Protein AF-A0A959GY54-F1 (afdb_monomer)

Solvent-accessible surface area (backbone atoms only — not comparable to full-atom values): 10873 Å² total; per-residue (Å²): 136,83,90,82,88,88,85,81,88,70,84,78,73,74,80,77,78,78,78,79,79,77,75,79,74,93,67,87,84,85,86,78,85,57,91,86,48,88,66,93,74,82,90,73,89,72,92,85,52,94,91,61,86,82,95,78,87,81,89,84,84,84,86,82,38,48,94,78,35,78,38,67,78,92,35,37,50,29,77,66,88,76,91,83,85,86,86,86,83,67,86,84,61,73,80,70,80,82,80,83,74,75,97,71,87,59,88,98,60,91,75,95,78,82,93,83,74,93,68,91,82,86,84,87,81,88,75,90,82,83,88,84,84,85,80,91,127

Mean predicted aligned error: 18.04 Å

Structure (mmCIF, N/CA/C/O backbone):
data_AF-A0A959GY54-F1
#
_entry.id   AF-A0A959GY54-F1
#
loop_
_atom_site.group_PDB
_atom_site.id
_atom_site.type_symbol
_atom_site.label_atom_id
_atom_site.label_alt_id
_atom_site.label_comp_id
_atom_site.label_asym_id
_atom_site.label_entity_id
_atom_site.label_seq_id
_atom_site.pdbx_PDB_ins_code
_atom_site.Cartn_x
_atom_site.Cartn_y
_atom_site.Cartn_z
_atom_site.occupancy
_atom_site.B_iso_or_equiv
_atom_site.auth_seq_id
_atom_site.auth_comp_id
_atom_site.auth_asym_id
_atom_site.auth_atom_id
_atom_site.pdbx_PDB_model_num
ATOM 1 N N . MET A 1 1 ? 48.846 -75.335 -4.522 1.00 39.34 1 MET A N 1
ATOM 2 C CA . MET A 1 1 ? 49.646 -74.122 -4.237 1.00 39.34 1 MET A CA 1
ATOM 3 C C . MET A 1 1 ? 48.667 -72.998 -3.906 1.00 39.34 1 MET A C 1
ATOM 5 O O . MET A 1 1 ? 47.901 -72.629 -4.778 1.00 39.34 1 MET A O 1
ATOM 9 N N . ILE A 1 2 ? 48.360 -72.815 -2.614 1.00 43.91 2 ILE A N 1
ATOM 10 C CA . ILE A 1 2 ? 48.862 -71.733 -1.723 1.00 43.91 2 ILE A CA 1
ATOM 11 C C . ILE A 1 2 ? 48.124 -70.413 -2.044 1.00 43.91 2 ILE A C 1
ATOM 13 O O . ILE A 1 2 ? 48.388 -69.809 -3.070 1.00 43.91 2 ILE A O 1
ATOM 17 N N . HIS A 1 3 ? 47.005 -70.085 -1.383 1.00 45.19 3 HIS A N 1
ATOM 18 C CA . HIS A 1 3 ? 46.887 -69.347 -0.103 1.00 45.19 3 HIS A CA 1
ATOM 19 C C . HIS A 1 3 ? 47.773 -68.092 0.026 1.00 45.19 3 HIS A C 1
ATOM 21 O O . HIS A 1 3 ? 48.958 -68.223 0.289 1.00 45.19 3 HIS A O 1
ATOM 27 N N . SER A 1 4 ? 47.161 -66.900 -0.018 1.00 47.72 4 SER A N 1
ATOM 28 C CA . SER A 1 4 ? 47.556 -65.691 0.743 1.00 47.72 4 SER A CA 1
ATOM 29 C C . SER A 1 4 ? 46.458 -64.631 0.526 1.00 47.72 4 SER A C 1
ATOM 31 O O . SER A 1 4 ? 46.258 -64.212 -0.606 1.00 47.72 4 SER A O 1
ATOM 33 N N . ARG A 1 5 ? 45.488 -64.351 1.408 1.00 61.88 5 ARG A N 1
ATOM 34 C CA . ARG A 1 5 ? 45.484 -63.778 2.772 1.00 61.88 5 ARG A CA 1
ATOM 35 C C . ARG A 1 5 ? 46.195 -62.420 2.916 1.00 61.88 5 ARG A C 1
ATOM 37 O O . ARG A 1 5 ? 47.382 -62.309 2.670 1.00 61.88 5 ARG A O 1
ATOM 44 N N . PHE A 1 6 ? 45.414 -61.471 3.452 1.00 54.41 6 PHE A N 1
ATOM 45 C CA . PHE A 1 6 ? 45.739 -60.144 4.005 1.00 54.41 6 PHE A CA 1
ATOM 46 C C . PHE A 1 6 ? 45.771 -58.937 3.058 1.00 54.41 6 PHE A C 1
ATOM 48 O O . PHE A 1 6 ? 46.819 -58.585 2.538 1.00 54.41 6 PHE A O 1
ATOM 55 N N . LEU A 1 7 ? 44.628 -58.232 2.964 1.00 50.12 7 LEU A N 1
ATOM 56 C CA . LEU A 1 7 ? 44.567 -56.755 2.982 1.00 50.12 7 LEU A CA 1
ATOM 57 C C . LEU A 1 7 ? 43.126 -56.221 3.195 1.00 50.12 7 LEU A C 1
ATOM 59 O O . LEU A 1 7 ? 42.581 -55.450 2.419 1.00 50.12 7 LEU A O 1
ATOM 63 N N . PHE A 1 8 ? 42.493 -56.644 4.290 1.00 52.44 8 PHE A N 1
ATOM 64 C CA . PHE A 1 8 ? 41.554 -55.810 5.064 1.00 52.44 8 PHE A CA 1
ATOM 65 C C . PHE A 1 8 ? 42.410 -55.274 6.230 1.00 52.44 8 PHE A C 1
ATOM 67 O O . PHE A 1 8 ? 43.115 -56.122 6.783 1.00 52.44 8 PHE A O 1
ATOM 74 N N . PRO A 1 9 ? 42.421 -53.987 6.656 1.00 49.47 9 PRO A N 1
ATOM 75 C CA . PRO A 1 9 ? 41.420 -52.929 6.464 1.00 49.47 9 PRO A CA 1
ATOM 76 C C . PRO A 1 9 ? 42.038 -51.513 6.269 1.00 49.47 9 PRO A C 1
ATOM 78 O O . PRO A 1 9 ? 42.644 -50.961 7.179 1.00 49.47 9 PRO A O 1
ATOM 81 N N . CYS A 1 10 ? 41.863 -50.857 5.123 1.00 48.75 10 CYS A N 1
ATOM 82 C CA . CYS A 1 10 ? 42.187 -49.414 5.036 1.00 48.75 10 CYS A CA 1
ATOM 83 C C . CYS A 1 10 ? 41.152 -48.608 4.243 1.00 48.75 10 CYS A C 1
ATOM 85 O O . CYS A 1 10 ? 40.965 -47.419 4.477 1.00 48.75 10 CYS A O 1
ATOM 87 N N . LEU A 1 11 ? 40.374 -49.262 3.378 1.00 47.53 11 LEU A N 1
ATOM 88 C CA . LEU A 1 11 ? 39.389 -48.565 2.554 1.00 47.53 11 LEU A CA 1
ATOM 89 C C . LEU A 1 11 ? 38.057 -48.252 3.264 1.00 47.53 11 LEU A C 1
ATOM 91 O O . LEU A 1 11 ? 37.185 -47.646 2.655 1.00 47.53 11 LEU A O 1
ATOM 95 N N . LEU A 1 12 ? 37.885 -48.646 4.533 1.00 49.69 12 LEU A N 1
ATOM 96 C CA . LEU A 1 12 ? 36.693 -48.301 5.324 1.00 49.69 12 LEU A CA 1
ATOM 97 C C . LEU A 1 12 ? 36.833 -46.957 6.067 1.00 49.69 12 LEU A C 1
ATOM 99 O O . LEU A 1 12 ? 35.852 -46.462 6.608 1.00 49.69 12 LEU A O 1
ATOM 103 N N . LEU A 1 13 ? 38.031 -46.353 6.087 1.00 48.50 13 LEU A N 1
ATOM 104 C CA . LEU A 1 13 ? 38.285 -45.080 6.778 1.00 48.50 13 LEU A CA 1
ATOM 105 C C . LEU A 1 13 ? 38.082 -43.840 5.891 1.00 48.50 13 LEU A C 1
ATOM 107 O O . LEU A 1 13 ? 38.168 -42.718 6.379 1.00 48.50 13 LEU A O 1
ATOM 111 N N . CYS A 1 14 ? 37.798 -44.019 4.598 1.00 48.25 14 CYS A N 1
ATOM 112 C CA . CYS A 1 14 ? 37.549 -42.906 3.672 1.00 48.25 14 CYS A CA 1
ATOM 113 C C . CYS A 1 14 ? 36.062 -42.498 3.607 1.00 48.25 14 CYS A C 1
ATOM 115 O O . CYS A 1 14 ? 35.701 -41.555 2.911 1.00 48.25 14 CYS A O 1
ATOM 117 N N . TRP A 1 15 ? 35.190 -43.180 4.358 1.00 49.88 15 TRP A N 1
ATOM 118 C CA . TRP A 1 15 ? 33.744 -42.936 4.391 1.00 49.88 15 TRP A CA 1
ATOM 119 C C . TRP A 1 15 ? 33.302 -42.203 5.668 1.00 49.88 15 TRP A C 1
ATOM 121 O O . TRP A 1 15 ? 32.294 -42.541 6.273 1.00 49.88 15 TRP A O 1
ATOM 131 N N . LEU A 1 16 ? 34.093 -41.227 6.125 1.00 56.22 16 LEU A N 1
ATOM 132 C CA . LEU A 1 16 ? 33.813 -40.460 7.351 1.00 56.22 16 LEU A CA 1
ATOM 133 C C . LEU A 1 16 ? 34.139 -38.961 7.242 1.00 56.22 16 LEU A C 1
ATOM 135 O O . LEU A 1 16 ? 34.274 -38.287 8.257 1.00 56.22 16 LEU A O 1
ATOM 139 N N . GLY A 1 17 ? 34.266 -38.409 6.033 1.00 59.69 17 GLY A N 1
ATOM 140 C CA . GLY A 1 17 ? 34.863 -37.080 5.891 1.00 59.69 17 GLY A CA 1
ATOM 141 C C . GLY A 1 17 ? 34.359 -36.221 4.748 1.00 59.69 17 GLY A C 1
ATOM 142 O O . GLY A 1 17 ? 35.182 -35.583 4.114 1.00 59.69 17 GLY A O 1
ATOM 143 N N . VAL A 1 18 ? 33.050 -36.160 4.498 1.00 62.41 18 VAL A N 1
ATOM 144 C CA . VAL A 1 18 ? 32.447 -34.951 3.909 1.00 62.41 18 VAL A CA 1
ATOM 145 C C . VAL A 1 18 ? 31.055 -34.778 4.516 1.00 62.41 18 VAL A C 1
ATOM 147 O O . VAL A 1 18 ? 30.049 -35.148 3.918 1.00 62.41 18 VAL A O 1
ATOM 150 N N . MET A 1 19 ? 30.983 -34.247 5.740 1.00 65.56 19 MET A N 1
ATOM 151 C CA . MET A 1 19 ? 29.745 -33.574 6.134 1.00 65.56 19 MET A CA 1
ATOM 152 C C . MET A 1 19 ? 29.628 -32.333 5.244 1.00 65.56 19 MET A C 1
ATOM 154 O O . MET A 1 19 ? 30.580 -31.547 5.206 1.00 65.56 19 MET A O 1
ATOM 158 N N . PRO A 1 20 ? 28.517 -32.129 4.516 1.00 60.06 20 PRO A N 1
ATOM 159 C CA . PRO A 1 20 ? 28.256 -30.818 3.960 1.00 60.06 20 PRO A CA 1
ATOM 160 C C . PRO A 1 20 ? 28.153 -29.864 5.150 1.00 60.06 20 PRO A C 1
ATOM 162 O O . PRO A 1 20 ? 27.283 -30.021 6.006 1.00 60.06 20 PRO A O 1
ATOM 165 N N . PHE A 1 21 ? 29.074 -28.906 5.242 1.00 57.91 21 PHE A N 1
ATOM 166 C CA . PHE A 1 21 ? 28.869 -27.741 6.089 1.00 57.91 21 PHE A CA 1
ATOM 167 C C . PHE A 1 21 ? 27.570 -27.092 5.609 1.00 57.91 21 PHE A C 1
ATOM 169 O O . PHE A 1 21 ? 27.535 -26.482 4.541 1.00 57.91 21 PHE A O 1
ATOM 176 N N . ALA A 1 22 ? 26.487 -27.273 6.363 1.00 61.41 22 ALA A N 1
ATOM 177 C CA . ALA A 1 22 ? 25.291 -26.477 6.185 1.00 61.41 22 ALA A CA 1
ATOM 178 C C . ALA A 1 22 ? 25.683 -25.052 6.581 1.00 61.41 22 ALA A C 1
ATOM 180 O O . ALA A 1 22 ? 25.808 -24.738 7.763 1.00 61.41 22 ALA A O 1
ATOM 181 N N . ALA A 1 23 ? 25.978 -24.212 5.590 1.00 59.53 23 ALA A N 1
ATOM 182 C CA . ALA A 1 23 ? 26.099 -22.787 5.819 1.00 59.53 23 ALA A CA 1
ATOM 183 C C . ALA A 1 23 ? 24.725 -22.318 6.301 1.00 59.53 23 ALA A C 1
ATOM 185 O O . ALA A 1 23 ? 23.776 -22.281 5.519 1.00 59.53 23 ALA A O 1
ATOM 186 N N . ALA A 1 24 ? 24.603 -22.036 7.597 1.00 59.12 24 ALA A N 1
ATOM 187 C CA . ALA A 1 24 ? 23.422 -21.388 8.133 1.00 59.12 24 ALA A CA 1
ATOM 188 C C . ALA A 1 24 ? 23.274 -20.052 7.394 1.00 59.12 24 ALA A C 1
ATOM 190 O O . ALA A 1 24 ? 24.108 -19.157 7.530 1.00 59.12 24 ALA A O 1
ATOM 191 N N . GLN A 1 25 ? 22.269 -19.956 6.524 1.00 64.31 25 GLN A N 1
ATOM 192 C CA . GLN A 1 25 ? 21.925 -18.699 5.882 1.00 64.31 25 GLN A CA 1
ATOM 193 C C . GLN A 1 25 ? 21.245 -17.823 6.928 1.00 64.31 25 GLN A C 1
ATOM 195 O O . GLN A 1 25 ? 20.076 -18.003 7.241 1.00 64.31 25 GLN A O 1
ATOM 200 N N . ASP A 1 26 ? 21.997 -16.856 7.442 1.00 78.00 26 ASP A N 1
ATOM 201 C CA . ASP A 1 26 ? 21.548 -15.863 8.426 1.00 78.00 26 ASP A CA 1
ATOM 202 C C . ASP A 1 26 ? 20.596 -14.806 7.820 1.00 78.00 26 ASP A C 1
ATOM 204 O O . ASP A 1 26 ? 20.231 -13.809 8.432 1.00 78.00 26 ASP A O 1
ATOM 208 N N . THR A 1 27 ? 20.208 -14.957 6.551 1.00 87.00 27 THR A N 1
ATOM 209 C CA . THR A 1 27 ? 19.298 -14.027 5.880 1.00 87.00 27 THR A CA 1
ATOM 210 C C . THR A 1 27 ? 18.327 -14.782 4.996 1.00 87.00 27 THR A C 1
ATOM 212 O O . THR A 1 27 ? 18.720 -15.447 4.037 1.00 87.00 27 THR A O 1
ATOM 215 N N . LEU A 1 28 ? 17.045 -14.609 5.294 1.00 89.38 28 LEU A N 1
ATOM 216 C CA . LEU A 1 28 ? 15.945 -15.087 4.477 1.00 89.38 28 LEU A CA 1
ATOM 217 C C . LEU A 1 28 ? 15.501 -13.980 3.514 1.00 89.38 28 LEU A C 1
ATOM 219 O O . LEU A 1 28 ? 15.333 -12.828 3.914 1.00 89.38 28 LEU A O 1
ATOM 223 N N . VAL A 1 29 ? 15.300 -14.323 2.239 1.00 91.81 29 VAL A N 1
ATOM 224 C CA . VAL A 1 29 ? 14.840 -13.380 1.209 1.00 91.81 29 VAL A CA 1
ATOM 225 C C . VAL A 1 29 ? 13.455 -13.790 0.723 1.00 91.81 29 VAL A C 1
ATOM 227 O O . VAL A 1 29 ? 13.294 -14.862 0.147 1.00 91.81 29 VAL A O 1
ATOM 230 N N . VAL A 1 30 ? 12.473 -12.906 0.911 1.00 92.56 30 VAL A N 1
ATOM 231 C CA . VAL A 1 30 ? 11.123 -13.045 0.348 1.00 92.56 30 VAL A CA 1
ATOM 232 C C . VAL A 1 30 ? 11.009 -12.133 -0.870 1.00 92.56 30 VAL A C 1
ATOM 234 O O . VAL A 1 30 ? 11.096 -10.910 -0.752 1.00 92.56 30 VAL A O 1
ATOM 237 N N . GLN A 1 31 ? 10.827 -12.721 -2.051 1.00 94.06 31 GLN A N 1
ATOM 238 C CA . GLN A 1 31 ? 10.579 -11.973 -3.281 1.00 94.06 31 GLN A CA 1
ATOM 239 C C . GLN A 1 31 ? 9.075 -11.722 -3.432 1.00 94.06 31 GLN A C 1
ATOM 241 O O . GLN A 1 31 ? 8.301 -12.667 -3.537 1.00 94.06 31 GLN A O 1
ATOM 246 N N . THR A 1 32 ? 8.671 -10.450 -3.468 1.00 93.94 32 THR A N 1
ATOM 247 C CA . THR A 1 32 ? 7.267 -10.043 -3.624 1.00 93.94 32 THR A CA 1
ATOM 248 C C . THR A 1 32 ? 6.981 -9.603 -5.065 1.00 93.94 32 THR A C 1
ATOM 250 O O . THR A 1 32 ? 6.790 -10.440 -5.943 1.00 93.94 32 THR A O 1
ATOM 253 N N . LEU A 1 33 ? 7.018 -8.300 -5.351 1.00 93.38 33 LEU A N 1
ATOM 254 C CA . LEU A 1 33 ? 6.823 -7.737 -6.688 1.00 93.38 33 LEU A CA 1
ATOM 255 C C . LEU A 1 33 ? 8.132 -7.737 -7.486 1.00 93.38 33 LEU A C 1
ATOM 257 O O . LEU A 1 33 ? 9.191 -7.341 -6.992 1.00 93.38 33 LEU A O 1
ATOM 261 N N . THR A 1 34 ? 8.052 -8.149 -8.747 1.00 92.88 34 THR A N 1
ATOM 262 C CA . THR A 1 34 ? 9.139 -8.038 -9.729 1.00 92.88 34 THR A CA 1
ATOM 263 C C . THR A 1 34 ? 8.912 -6.831 -10.636 1.00 92.88 34 THR A C 1
ATOM 265 O O . THR A 1 34 ? 7.842 -6.225 -10.638 1.00 92.88 34 THR A O 1
ATOM 268 N N . LEU A 1 35 ? 9.914 -6.473 -11.448 1.00 89.50 35 LEU A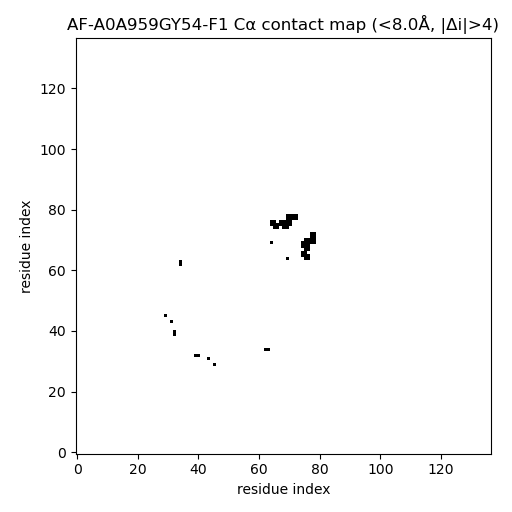 N 1
ATOM 269 C CA . LEU A 1 35 ? 9.709 -5.420 -12.445 1.00 89.50 35 LEU A CA 1
ATOM 270 C C . LEU A 1 35 ? 8.655 -5.816 -13.476 1.00 89.50 35 LEU A C 1
ATOM 272 O O . LEU A 1 35 ? 7.949 -4.938 -13.942 1.00 89.50 35 LEU A O 1
ATOM 276 N N . ASP A 1 36 ? 8.499 -7.102 -13.775 1.00 89.62 36 ASP A N 1
ATOM 277 C CA . ASP A 1 36 ? 7.530 -7.599 -14.757 1.00 89.62 36 ASP A CA 1
ATOM 278 C C . ASP A 1 36 ? 6.120 -7.768 -14.177 1.00 89.62 36 ASP A C 1
ATOM 280 O O . ASP A 1 36 ? 5.207 -8.183 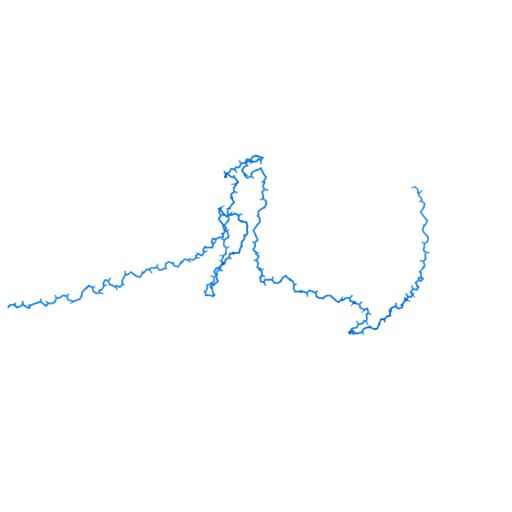-14.879 1.00 89.62 36 ASP A O 1
ATOM 284 N N . SER A 1 37 ? 5.918 -7.435 -12.898 1.00 90.94 37 SER A N 1
ATOM 285 C CA . SER A 1 37 ? 4.597 -7.494 -12.275 1.00 90.94 37 SER A CA 1
ATOM 286 C C . SER A 1 37 ? 3.658 -6.438 -12.869 1.00 90.94 37 SER A C 1
ATOM 288 O O . SER A 1 37 ? 3.965 -5.238 -12.893 1.00 90.94 37 SER A O 1
ATOM 290 N N . ASP A 1 38 ? 2.476 -6.873 -13.303 1.00 89.44 38 ASP A N 1
ATOM 291 C CA . ASP A 1 38 ? 1.414 -5.979 -13.779 1.00 89.44 38 ASP A CA 1
ATOM 292 C C . ASP A 1 38 ? 0.681 -5.293 -12.618 1.00 89.44 38 ASP A C 1
ATOM 294 O O . ASP A 1 38 ? 0.334 -4.114 -12.700 1.00 89.44 38 ASP A O 1
ATOM 298 N N . ALA A 1 39 ? 0.521 -5.999 -11.496 1.00 91.75 39 ALA A N 1
ATOM 299 C CA . ALA A 1 39 ? -0.076 -5.466 -10.277 1.00 91.75 39 ALA A CA 1
ATOM 300 C C . ALA A 1 39 ? 0.895 -4.567 -9.484 1.00 91.75 39 ALA A C 1
ATOM 302 O O . ALA A 1 39 ? 2.117 -4.594 -9.667 1.00 91.75 39 ALA A O 1
ATOM 303 N N . ARG A 1 40 ? 0.336 -3.741 -8.592 1.00 89.56 40 ARG A N 1
ATOM 304 C CA . ARG A 1 40 ? 1.079 -2.857 -7.666 1.00 89.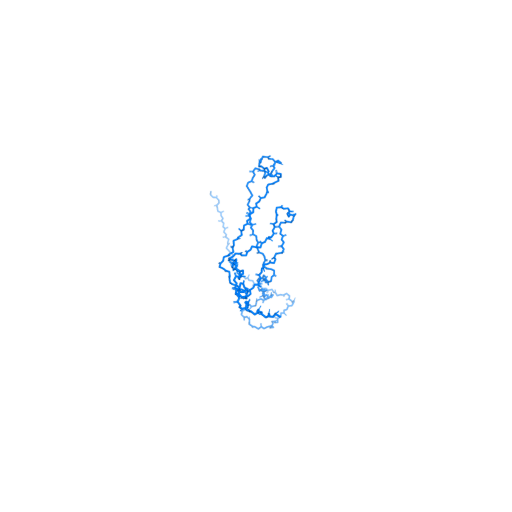56 40 ARG A CA 1
ATOM 305 C C . ARG A 1 40 ? 0.848 -3.199 -6.191 1.00 89.56 40 ARG A C 1
ATOM 307 O O . ARG A 1 40 ? 1.409 -2.550 -5.318 1.00 89.56 40 ARG A O 1
ATOM 314 N N . SER A 1 41 ? 0.041 -4.219 -5.925 1.00 92.88 41 SER A N 1
ATOM 315 C CA . SER A 1 41 ? -0.249 -4.766 -4.605 1.00 92.88 41 SER A CA 1
ATOM 316 C C . SER A 1 41 ? -0.531 -6.262 -4.731 1.00 92.88 41 SER A C 1
ATOM 318 O O . SER A 1 41 ? -0.838 -6.760 -5.816 1.00 92.88 41 SER A O 1
ATOM 320 N N . GLY A 1 42 ? -0.399 -6.982 -3.624 1.00 92.75 42 GLY A N 1
ATOM 321 C CA . GLY A 1 42 ? -0.638 -8.416 -3.560 1.00 92.75 42 GLY A CA 1
ATOM 322 C C . GLY A 1 42 ? -0.535 -8.920 -2.128 1.00 92.75 42 GLY A C 1
ATOM 323 O O . GLY A 1 42 ? -0.052 -8.206 -1.248 1.00 92.75 42 GLY A O 1
ATOM 324 N N . VAL A 1 43 ? -1.000 -10.147 -1.910 1.00 92.94 43 VAL A N 1
ATOM 325 C CA . VAL A 1 43 ? -0.802 -10.873 -0.654 1.00 92.94 43 VAL A CA 1
ATOM 326 C C . VAL A 1 43 ? 0.444 -11.731 -0.821 1.00 92.94 43 VAL A C 1
ATOM 328 O O . VAL A 1 43 ? 0.526 -12.521 -1.760 1.00 92.94 43 VAL A O 1
ATOM 331 N N . PHE A 1 44 ? 1.415 -11.549 0.069 1.00 92.06 44 PHE A N 1
ATOM 332 C CA . PHE A 1 44 ? 2.675 -12.282 0.052 1.00 92.06 44 PHE A CA 1
ATOM 333 C C . PHE A 1 44 ? 2.848 -12.994 1.382 1.00 92.06 44 PHE A C 1
ATOM 335 O O . PHE A 1 44 ? 2.712 -12.379 2.438 1.00 92.06 44 PHE A O 1
ATOM 342 N N . GLU A 1 45 ? 3.144 -14.285 1.317 1.00 89.88 45 GLU A N 1
ATOM 343 C CA . GLU A 1 45 ? 3.362 -15.098 2.502 1.00 89.88 45 GLU A CA 1
ATOM 344 C C . GLU A 1 45 ? 4.806 -14.932 2.973 1.00 89.88 45 GLU A C 1
ATOM 346 O O . GLU A 1 45 ? 5.762 -15.195 2.238 1.00 89.88 45 GLU A O 1
ATOM 351 N N . PHE A 1 46 ? 4.955 -14.442 4.199 1.00 88.88 46 PHE A N 1
ATOM 352 C CA . PHE A 1 46 ? 6.236 -14.411 4.885 1.00 88.88 46 PHE A CA 1
ATOM 353 C C . PHE A 1 46 ? 6.362 -15.707 5.689 1.00 88.88 46 PHE A C 1
ATOM 355 O O . PHE A 1 46 ? 5.380 -16.121 6.305 1.00 88.88 46 PHE A O 1
ATOM 362 N N . PRO A 1 47 ? 7.534 -16.359 5.694 1.00 87.88 47 PRO A N 1
ATOM 363 C CA . PRO A 1 47 ? 7.709 -17.597 6.435 1.00 87.88 47 PRO A CA 1
ATOM 364 C C . PRO A 1 47 ? 7.473 -17.370 7.928 1.00 87.88 47 PRO A C 1
ATOM 366 O O . PRO A 1 47 ? 8.092 -16.503 8.543 1.00 87.88 47 PRO A O 1
ATOM 369 N N . SER A 1 48 ? 6.572 -18.170 8.489 1.00 82.81 48 SER A N 1
ATOM 370 C CA . SER A 1 48 ? 6.304 -18.249 9.919 1.00 82.81 48 SER A CA 1
ATOM 371 C C . SER A 1 48 ? 6.975 -19.506 10.467 1.00 82.81 48 SER A C 1
ATOM 373 O O . SER A 1 48 ? 6.449 -20.609 10.315 1.00 82.81 48 SER A O 1
ATOM 375 N N . ASP A 1 49 ? 8.154 -19.347 11.058 1.00 83.00 49 ASP A N 1
ATOM 376 C CA . ASP A 1 49 ? 8.812 -20.408 11.817 1.00 83.00 49 ASP A CA 1
ATOM 377 C C . ASP A 1 49 ? 8.918 -19.968 13.277 1.00 83.00 49 ASP A C 1
ATOM 379 O O . ASP A 1 49 ? 9.697 -19.076 13.608 1.00 83.00 49 ASP A O 1
ATOM 383 N N . ASP A 1 50 ? 8.125 -20.596 14.147 1.00 78.62 50 ASP A N 1
ATOM 384 C CA . ASP A 1 50 ? 8.097 -20.295 15.581 1.00 78.62 50 ASP A CA 1
ATOM 385 C C . ASP A 1 50 ? 9.439 -20.604 16.271 1.00 78.62 50 ASP A C 1
ATOM 387 O O . ASP A 1 50 ? 9.728 -20.066 17.345 1.00 78.62 50 ASP A O 1
ATOM 391 N N . ALA A 1 51 ? 10.284 -21.449 15.667 1.00 83.69 51 ALA A N 1
ATOM 392 C CA . ALA A 1 51 ? 11.627 -21.733 16.165 1.00 83.69 51 ALA A CA 1
ATOM 393 C C . ALA A 1 51 ? 12.649 -20.650 15.775 1.00 83.69 51 ALA A C 1
ATOM 395 O O . ALA A 1 51 ? 13.737 -20.601 16.356 1.00 83.69 51 ALA A O 1
ATOM 396 N N . GLN A 1 52 ? 12.312 -19.771 14.826 1.00 82.25 52 GLN A N 1
ATOM 397 C CA . GLN A 1 52 ? 13.204 -18.743 14.307 1.00 82.25 52 GLN A CA 1
ATOM 398 C C . GLN A 1 52 ? 12.837 -17.365 14.869 1.00 82.25 52 GLN A C 1
ATOM 400 O O . GLN A 1 52 ? 11.684 -16.948 14.888 1.00 82.25 52 GLN A O 1
ATOM 405 N N . GLN A 1 53 ? 13.848 -16.622 15.315 1.00 86.00 53 GLN A N 1
ATOM 406 C CA . GLN A 1 53 ? 13.701 -15.222 15.711 1.00 86.00 53 GLN A CA 1
ATOM 407 C C . GLN A 1 53 ? 14.406 -14.336 14.683 1.00 86.00 53 GLN A C 1
ATOM 409 O O . GLN A 1 53 ? 15.476 -14.691 14.181 1.00 86.00 53 GLN A O 1
ATOM 414 N N . TYR A 1 54 ? 13.810 -13.185 14.371 1.00 87.25 54 TYR A N 1
ATOM 415 C CA . TYR A 1 54 ? 14.336 -12.239 13.387 1.00 87.25 54 TYR A CA 1
ATOM 416 C C . TYR A 1 54 ? 14.702 -10.922 14.069 1.00 87.25 54 TYR A C 1
ATOM 418 O O . TYR A 1 54 ? 13.859 -10.284 14.693 1.00 87.25 54 TYR A O 1
ATOM 426 N N . GLU A 1 55 ? 15.953 -10.486 13.925 1.00 89.75 55 GLU A N 1
ATOM 427 C CA . GLU A 1 55 ? 16.412 -9.204 14.479 1.00 89.75 55 GLU A CA 1
ATOM 428 C C . GLU A 1 55 ? 15.944 -8.012 13.629 1.00 89.75 55 GLU A C 1
ATOM 430 O O . GLU A 1 55 ? 15.626 -6.941 14.147 1.00 89.75 55 GLU A O 1
ATOM 435 N N . LYS A 1 56 ? 15.933 -8.175 12.300 1.00 89.88 56 LYS A N 1
ATOM 436 C CA . LYS A 1 56 ? 15.754 -7.069 11.357 1.00 89.88 56 LYS A CA 1
ATOM 437 C C . LYS A 1 56 ? 15.068 -7.514 10.076 1.00 89.88 56 LYS A C 1
ATOM 439 O O . LYS A 1 56 ? 15.434 -8.524 9.483 1.00 89.88 56 LYS A O 1
ATOM 444 N N . ILE A 1 57 ? 14.152 -6.676 9.595 1.00 90.19 57 ILE A N 1
ATOM 445 C CA . ILE A 1 57 ? 13.533 -6.801 8.274 1.00 90.19 57 ILE A CA 1
ATOM 446 C C . ILE A 1 57 ? 14.048 -5.660 7.393 1.00 90.19 57 ILE A C 1
ATOM 448 O O . ILE A 1 57 ? 13.925 -4.486 7.741 1.00 90.19 57 ILE A O 1
ATOM 452 N N . LEU A 1 58 ? 14.641 -6.005 6.249 1.00 93.38 58 LEU A N 1
ATOM 453 C CA . LEU A 1 58 ? 15.153 -5.045 5.271 1.00 93.38 58 LEU A CA 1
ATOM 454 C C . LEU A 1 58 ? 14.327 -5.110 3.988 1.00 93.38 58 LEU A C 1
ATOM 456 O O . LEU A 1 58 ? 14.447 -6.052 3.207 1.00 93.38 58 LEU A O 1
ATOM 460 N N . MET A 1 59 ? 13.530 -4.073 3.736 1.00 93.69 59 MET A N 1
ATOM 461 C CA . MET A 1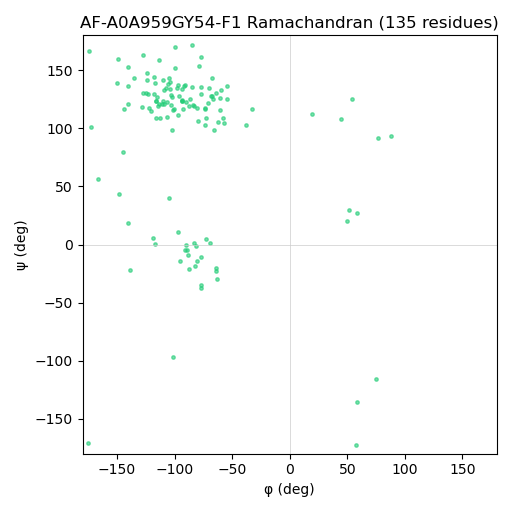 59 ? 12.811 -3.940 2.473 1.00 93.69 59 MET A CA 1
ATOM 462 C C . MET A 1 59 ? 13.741 -3.389 1.388 1.00 93.69 59 MET A C 1
ATOM 464 O O . MET A 1 59 ? 14.210 -2.253 1.471 1.00 93.69 59 MET A O 1
ATOM 468 N N . ARG A 1 60 ? 13.974 -4.178 0.337 1.00 93.19 60 ARG A N 1
ATOM 469 C CA . ARG A 1 60 ? 14.649 -3.721 -0.884 1.00 93.19 60 ARG A CA 1
ATOM 470 C C . ARG A 1 60 ? 13.603 -3.451 -1.952 1.00 93.19 60 ARG A C 1
ATOM 472 O O . ARG A 1 60 ? 12.938 -4.377 -2.402 1.00 93.19 60 ARG A O 1
ATOM 479 N N . TYR A 1 61 ? 13.489 -2.198 -2.376 1.00 92.00 61 TYR A N 1
ATOM 480 C CA . TYR A 1 61 ? 12.600 -1.814 -3.466 1.00 92.00 61 TYR A CA 1
ATOM 481 C C . TYR A 1 61 ? 13.383 -1.100 -4.567 1.00 92.00 61 TYR A C 1
ATOM 483 O O . TYR A 1 61 ? 14.376 -0.419 -4.311 1.00 92.00 61 TYR A O 1
ATOM 491 N N . ARG A 1 62 ? 12.934 -1.281 -5.810 1.00 88.94 62 ARG A N 1
ATOM 492 C CA . ARG A 1 62 ? 13.404 -0.533 -6.977 1.00 88.94 62 ARG A CA 1
ATOM 493 C C . ARG A 1 62 ? 12.203 -0.111 -7.804 1.00 88.94 62 ARG A C 1
ATOM 495 O O . ARG A 1 62 ? 11.254 -0.879 -7.941 1.00 88.94 62 ARG A O 1
ATOM 502 N N . MET A 1 63 ? 12.270 1.079 -8.380 1.00 85.44 63 MET A N 1
ATOM 503 C CA . MET A 1 63 ? 11.251 1.569 -9.302 1.00 85.44 63 MET A CA 1
ATOM 504 C C . MET A 1 63 ? 11.774 1.504 -10.735 1.00 85.44 63 MET A C 1
ATOM 506 O O . MET A 1 63 ? 12.959 1.738 -10.969 1.00 85.44 63 MET A O 1
ATOM 510 N N . ARG A 1 64 ? 10.898 1.178 -11.692 1.00 84.69 64 ARG A N 1
ATOM 511 C CA . ARG A 1 64 ? 11.202 1.282 -13.126 1.00 84.69 64 ARG A CA 1
ATOM 512 C C . ARG A 1 64 ? 10.512 2.499 -13.719 1.00 84.69 64 ARG A C 1
ATOM 514 O O . ARG A 1 64 ? 9.344 2.744 -13.430 1.00 84.69 64 ARG A O 1
ATOM 521 N N . CYS A 1 65 ? 11.219 3.194 -14.598 1.00 85.19 65 CYS A N 1
ATOM 522 C CA . CYS A 1 65 ? 10.602 4.151 -15.502 1.00 85.19 65 CYS A CA 1
ATOM 523 C C . CYS A 1 65 ? 9.937 3.430 -16.669 1.00 85.19 65 CYS A C 1
ATOM 525 O O . CYS A 1 65 ? 10.374 2.345 -17.065 1.00 85.19 65 CYS A O 1
ATOM 527 N N . HIS A 1 66 ? 8.911 4.054 -17.248 1.00 80.88 66 HIS A N 1
ATOM 528 C CA . HIS A 1 66 ? 8.426 3.646 -18.563 1.00 80.88 66 HIS A CA 1
ATOM 529 C C . HIS A 1 66 ? 9.603 3.659 -19.555 1.00 80.88 66 HIS A C 1
ATOM 531 O O . HIS A 1 66 ? 10.463 4.536 -19.469 1.00 80.88 66 HIS A O 1
ATOM 537 N N . ASP A 1 67 ? 9.714 2.638 -20.402 1.00 85.00 67 ASP A N 1
ATOM 538 C CA . ASP A 1 67 ? 10.806 2.468 -21.377 1.00 85.00 67 ASP A CA 1
ATOM 539 C C . ASP A 1 67 ? 12.239 2.614 -20.822 1.00 85.00 67 ASP A C 1
ATOM 541 O O . ASP A 1 67 ? 13.174 2.877 -21.573 1.00 85.00 67 ASP A O 1
ATOM 545 N N . ALA A 1 68 ? 12.428 2.469 -19.501 1.00 85.81 68 ALA A N 1
ATOM 546 C CA . ALA A 1 68 ? 13.696 2.731 -18.814 1.00 85.81 68 ALA A CA 1
ATOM 547 C C . ALA A 1 68 ? 14.317 4.118 -19.124 1.00 85.81 68 ALA A C 1
ATOM 549 O O . ALA A 1 68 ? 15.536 4.276 -19.073 1.00 85.81 68 ALA A O 1
ATOM 550 N N . ALA A 1 69 ? 13.484 5.125 -19.412 1.00 87.44 69 ALA A N 1
ATOM 551 C CA . ALA A 1 69 ? 13.917 6.474 -19.780 1.00 87.44 69 ALA A CA 1
ATOM 552 C C . ALA A 1 69 ? 13.540 7.533 -18.727 1.00 87.44 69 ALA A C 1
ATOM 554 O O . ALA A 1 69 ? 12.600 7.364 -17.948 1.00 87.44 69 ALA A O 1
ATOM 555 N N . VAL A 1 70 ? 14.242 8.667 -18.739 1.00 86.94 70 VAL A N 1
ATOM 556 C CA . VAL A 1 70 ? 13.926 9.867 -17.943 1.00 86.94 70 VAL A CA 1
ATOM 557 C C . VAL A 1 70 ? 13.874 11.057 -18.901 1.00 86.94 70 VAL A C 1
ATOM 559 O O . VAL A 1 70 ? 14.772 11.208 -19.729 1.00 86.94 70 VAL A O 1
ATOM 562 N N . GLY A 1 71 ? 12.822 11.875 -18.843 1.00 83.88 71 GLY A N 1
ATOM 563 C CA . GLY A 1 71 ? 12.627 12.967 -19.799 1.00 83.88 71 GLY A CA 1
ATOM 564 C C . GLY A 1 71 ? 11.418 13.845 -19.484 1.00 83.88 71 GLY A C 1
ATOM 565 O O . GLY A 1 71 ? 10.810 13.714 -18.430 1.00 83.88 71 GLY A O 1
ATOM 566 N N . ASN A 1 72 ? 11.059 14.742 -20.405 1.00 83.38 72 ASN A N 1
ATOM 567 C CA . ASN A 1 72 ? 9.913 15.648 -20.263 1.00 83.38 72 ASN A CA 1
ATOM 568 C C . ASN A 1 72 ? 8.686 15.126 -21.048 1.00 83.38 72 ASN A C 1
ATOM 570 O O . ASN A 1 72 ? 8.814 14.421 -22.053 1.00 83.38 72 ASN A O 1
ATOM 574 N N . GLY A 1 73 ? 7.481 15.470 -20.596 1.00 83.44 73 GLY A N 1
ATOM 575 C CA . GLY A 1 73 ? 6.230 15.192 -21.290 1.00 83.44 73 GLY A CA 1
ATOM 576 C C . GLY A 1 73 ? 5.829 13.725 -21.189 1.00 83.44 73 GLY A C 1
ATOM 577 O O . GLY A 1 73 ? 5.518 13.240 -20.103 1.00 83.44 73 GLY A O 1
ATOM 578 N N . ASN A 1 74 ? 5.793 13.030 -22.330 1.00 83.25 74 ASN A N 1
ATOM 579 C CA . ASN A 1 74 ? 5.378 11.623 -22.446 1.00 83.25 74 ASN A CA 1
ATOM 580 C C . ASN A 1 74 ? 6.550 10.628 -22.454 1.00 83.25 74 ASN A C 1
ATOM 582 O O . ASN A 1 74 ? 6.338 9.454 -22.740 1.00 83.25 74 ASN A O 1
ATOM 586 N N . VAL A 1 75 ? 7.770 11.076 -22.150 1.00 87.62 75 VAL A N 1
ATOM 587 C CA . VAL A 1 75 ? 8.956 10.213 -22.124 1.00 87.62 75 VAL A CA 1
ATOM 588 C C . VAL A 1 75 ? 9.197 9.679 -20.716 1.00 87.62 75 VAL A C 1
ATOM 590 O O . VAL A 1 75 ? 9.391 10.444 -19.770 1.00 87.62 75 VAL A O 1
ATOM 593 N N . GLY A 1 76 ? 9.262 8.358 -20.592 1.00 88.19 76 GLY A N 1
ATOM 594 C CA . GLY A 1 76 ? 9.822 7.695 -19.424 1.00 88.19 76 GLY A CA 1
ATOM 595 C C . GLY A 1 76 ? 9.159 8.015 -18.082 1.00 88.19 76 GLY A C 1
ATOM 596 O O . GLY A 1 76 ? 7.933 8.030 -17.977 1.00 88.19 76 GLY A O 1
ATOM 597 N N . CYS A 1 77 ? 9.972 8.261 -17.047 1.00 86.50 77 CYS A N 1
ATOM 598 C CA . CYS A 1 77 ? 9.515 8.703 -15.719 1.00 86.50 77 CYS A CA 1
ATOM 599 C C . CYS A 1 77 ? 8.950 10.132 -15.680 1.00 86.50 77 CYS A C 1
ATOM 601 O O . CYS A 1 77 ? 8.525 10.568 -14.615 1.00 86.50 77 CYS A O 1
ATOM 603 N N . ARG A 1 78 ? 8.895 10.843 -16.814 1.00 85.94 78 ARG A N 1
ATOM 604 C CA . ARG A 1 78 ? 8.443 12.238 -16.892 1.00 85.94 78 ARG A CA 1
ATOM 605 C C . ARG A 1 78 ? 9.280 13.160 -15.988 1.00 85.94 78 ARG A C 1
ATOM 607 O O . ARG A 1 78 ? 10.331 12.777 -15.481 1.00 85.94 78 ARG A O 1
ATOM 614 N N . GLU A 1 79 ? 8.839 14.408 -15.872 1.00 83.62 79 GLU A N 1
ATOM 615 C CA . GLU A 1 79 ? 9.598 15.490 -15.235 1.00 83.62 79 GLU A CA 1
ATOM 616 C C . GLU A 1 79 ? 9.383 15.582 -13.717 1.00 83.62 79 GLU A C 1
ATOM 618 O O . GLU A 1 79 ? 10.209 16.153 -13.015 1.00 83.62 79 GLU A O 1
ATOM 623 N N . TRP A 1 80 ? 8.283 15.033 -13.201 1.00 84.38 80 TRP A N 1
ATOM 624 C CA . TRP A 1 80 ? 7.855 15.278 -11.826 1.00 84.38 80 TRP A CA 1
ATOM 625 C C . TRP A 1 80 ? 8.294 14.179 -10.865 1.00 84.38 80 TRP A C 1
ATOM 627 O O . TRP A 1 80 ? 8.131 12.990 -11.139 1.00 84.38 80 TRP A O 1
ATOM 637 N N . ASP A 1 81 ? 8.768 14.600 -9.695 1.00 82.81 81 ASP A N 1
ATOM 638 C CA . ASP A 1 81 ? 9.083 13.703 -8.591 1.00 82.81 81 ASP A CA 1
ATOM 639 C C . ASP A 1 81 ? 7.803 13.079 -8.019 1.00 82.81 81 ASP A C 1
ATOM 641 O O . ASP A 1 81 ? 6.854 13.774 -7.644 1.00 82.81 81 ASP A O 1
ATOM 645 N N . TYR A 1 82 ? 7.783 11.750 -7.912 1.00 80.44 82 TYR A N 1
ATOM 646 C CA . TYR A 1 82 ? 6.667 11.015 -7.323 1.00 80.44 82 TYR A CA 1
ATOM 647 C C . TYR A 1 82 ? 6.936 10.710 -5.851 1.00 80.44 82 TYR A C 1
ATOM 649 O O . TYR A 1 82 ? 7.949 10.098 -5.502 1.00 80.44 82 TYR A O 1
ATOM 657 N N . SER A 1 83 ? 5.990 11.057 -4.979 1.00 87.88 83 SER A N 1
ATOM 658 C CA . SER A 1 83 ? 5.991 10.554 -3.608 1.00 87.88 83 SER A CA 1
ATOM 659 C C . SER A 1 83 ? 5.631 9.068 -3.612 1.00 87.88 83 SER A C 1
ATOM 661 O O . SER A 1 83 ? 4.584 8.655 -4.110 1.00 87.88 83 SER A O 1
ATOM 663 N N . CYS A 1 84 ? 6.528 8.243 -3.077 1.00 85.31 84 CYS A N 1
ATOM 664 C CA . CYS A 1 84 ? 6.401 6.791 -3.114 1.00 85.31 84 CYS A CA 1
ATOM 665 C C . CYS A 1 84 ? 6.361 6.251 -1.691 1.00 85.31 84 CYS A C 1
ATOM 667 O O . CYS A 1 84 ? 7.341 6.346 -0.958 1.00 85.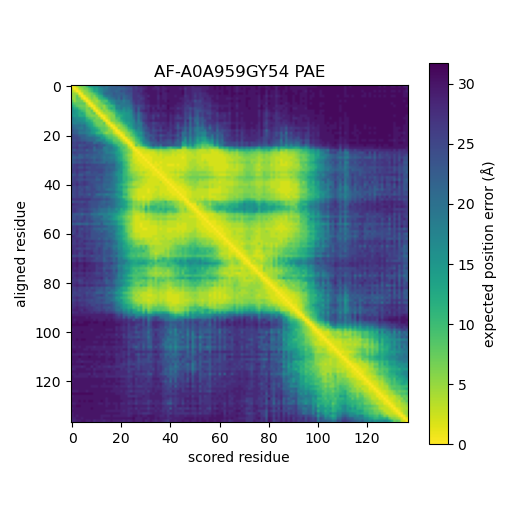31 84 CYS A O 1
ATOM 669 N N . ASN A 1 85 ? 5.225 5.670 -1.315 1.00 90.69 85 ASN A N 1
ATOM 670 C CA . ASN A 1 85 ? 5.016 5.075 -0.002 1.00 90.69 85 ASN A CA 1
ATOM 671 C C . ASN A 1 85 ? 4.735 3.582 -0.163 1.00 90.69 85 ASN A C 1
ATOM 673 O O . ASN A 1 85 ? 4.075 3.170 -1.116 1.00 90.69 85 ASN A O 1
ATOM 677 N N . THR A 1 86 ? 5.228 2.778 0.777 1.00 91.19 86 THR A N 1
ATOM 678 C CA . THR A 1 86 ? 4.904 1.350 0.854 1.00 91.19 86 THR A CA 1
ATOM 679 C C . THR A 1 86 ? 4.010 1.113 2.057 1.00 91.19 86 THR A C 1
ATOM 681 O O . THR A 1 86 ? 4.302 1.599 3.147 1.00 91.19 86 THR A O 1
ATOM 684 N N . PHE A 1 87 ? 2.933 0.361 1.854 1.00 90.94 87 PHE A N 1
ATOM 685 C CA . PHE A 1 87 ? 1.982 0.013 2.901 1.00 90.94 87 PHE A CA 1
ATOM 686 C C . PHE A 1 87 ? 1.984 -1.498 3.108 1.00 90.94 87 PHE A C 1
ATOM 688 O O . PHE A 1 87 ? 2.034 -2.263 2.146 1.00 90.94 87 PHE A O 1
ATOM 695 N N . ILE A 1 88 ? 1.917 -1.907 4.37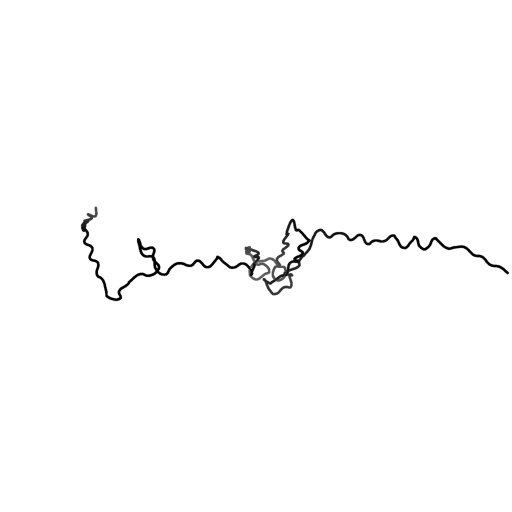1 1.00 89.19 88 ILE A N 1
ATOM 696 C CA . ILE A 1 88 ? 1.707 -3.293 4.782 1.00 89.19 88 ILE A CA 1
ATOM 697 C C . ILE A 1 88 ? 0.359 -3.316 5.489 1.00 89.19 88 ILE A C 1
ATOM 699 O O . ILE A 1 88 ? 0.122 -2.517 6.395 1.00 89.19 88 ILE A O 1
ATOM 703 N N . THR A 1 89 ? -0.528 -4.201 5.048 1.00 87.69 89 THR A N 1
ATOM 704 C CA . THR A 1 89 ? -1.873 -4.328 5.607 1.00 87.69 89 THR A CA 1
ATOM 705 C C . THR A 1 89 ? -2.016 -5.697 6.239 1.00 87.69 89 THR A C 1
ATOM 707 O O . THR A 1 89 ? -1.851 -6.712 5.567 1.00 87.69 89 THR A O 1
ATOM 710 N N . ASP A 1 90 ? -2.357 -5.711 7.522 1.00 83.38 90 ASP A N 1
ATOM 711 C CA . ASP A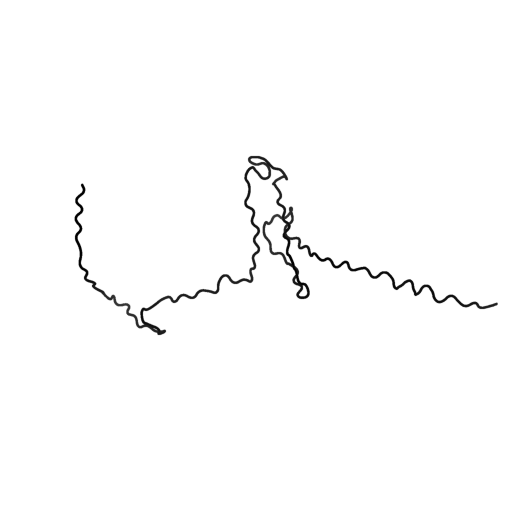 1 90 ? -2.793 -6.910 8.218 1.00 83.38 90 ASP A CA 1
ATOM 712 C C . ASP A 1 90 ? -4.322 -6.932 8.239 1.00 83.38 90 ASP A C 1
ATOM 714 O O . ASP A 1 90 ? -4.963 -6.102 8.880 1.00 83.38 90 ASP A O 1
ATOM 718 N N . SER A 1 91 ? -4.901 -7.875 7.498 1.00 77.44 91 SER A N 1
ATOM 719 C CA . SER A 1 91 ? -6.355 -8.040 7.408 1.00 77.44 91 SER A CA 1
ATOM 720 C C . SER A 1 91 ? -6.980 -8.723 8.629 1.00 77.44 91 SER A C 1
ATOM 722 O O . SER A 1 91 ? -8.203 -8.734 8.752 1.00 77.44 91 SER A O 1
ATOM 724 N N . THR A 1 92 ? -6.167 -9.288 9.529 1.00 79.19 92 THR A N 1
ATOM 725 C CA . THR A 1 92 ? -6.643 -9.904 10.779 1.00 79.19 92 THR A CA 1
ATOM 726 C C . THR A 1 92 ? -6.879 -8.879 11.881 1.00 79.19 92 THR A C 1
ATOM 728 O O . THR A 1 92 ? -7.629 -9.144 12.823 1.00 79.19 92 THR A O 1
ATOM 731 N N . GLN A 1 93 ? -6.293 -7.687 11.749 1.00 73.25 93 GLN A N 1
ATOM 732 C CA . GLN A 1 93 ? -6.547 -6.599 12.675 1.00 73.25 93 GLN A CA 1
ATOM 733 C C . GLN A 1 93 ? -7.936 -6.017 12.428 1.00 73.25 93 GLN A C 1
ATOM 735 O O . GLN A 1 93 ? -8.240 -5.466 11.372 1.00 73.25 93 GLN A O 1
ATOM 740 N N . VAL A 1 94 ? -8.790 -6.145 13.438 1.00 68.62 94 VAL A N 1
ATOM 741 C CA . VAL A 1 94 ? -10.103 -5.509 13.458 1.00 68.62 94 VAL A CA 1
ATOM 742 C C . VAL A 1 94 ? -9.880 -4.019 13.715 1.00 68.62 94 VAL A C 1
ATOM 744 O O . VAL A 1 94 ? -9.337 -3.649 14.756 1.00 68.62 94 VAL A O 1
ATOM 747 N N . ASP A 1 95 ? -10.272 -3.166 12.764 1.00 64.62 95 ASP A N 1
ATOM 748 C CA . ASP A 1 95 ? -10.316 -1.717 12.979 1.00 64.62 95 ASP A CA 1
ATOM 749 C C . ASP A 1 95 ? -11.179 -1.433 14.217 1.00 64.62 95 ASP A C 1
ATOM 751 O O . ASP A 1 95 ? -12.292 -1.947 14.315 1.00 64.62 95 ASP A O 1
ATOM 755 N N . SER A 1 96 ? -10.586 -0.701 15.168 1.00 66.44 96 SER A N 1
ATOM 756 C CA . SER A 1 96 ? -11.134 -0.167 16.419 1.00 66.44 96 SER A CA 1
ATOM 757 C C . SER A 1 96 ? -12.419 -0.832 16.942 1.00 66.44 96 SER A C 1
ATOM 759 O O . SER A 1 96 ? -13.504 -0.669 16.392 1.00 66.44 96 SER A O 1
ATOM 761 N N . ASN A 1 97 ? -12.305 -1.535 18.082 1.00 62.00 97 ASN A N 1
ATOM 762 C CA . ASN A 1 97 ? -13.432 -2.089 18.845 1.00 62.00 97 ASN A CA 1
ATOM 763 C C . ASN A 1 97 ? -14.676 -1.200 18.731 1.00 62.00 97 ASN A C 1
ATOM 765 O O . ASN A 1 97 ? -14.653 -0.052 19.171 1.00 62.00 97 ASN A O 1
ATOM 769 N N . ARG A 1 98 ? -15.738 -1.751 18.132 1.00 61.41 98 ARG A N 1
ATOM 770 C CA . ARG A 1 98 ? -17.038 -1.111 17.900 1.00 61.41 98 ARG A CA 1
ATOM 771 C C . ARG A 1 98 ? -17.421 -0.233 19.100 1.00 61.41 98 ARG A C 1
ATOM 773 O O . ARG A 1 98 ? -17.824 -0.747 20.142 1.00 61.41 98 ARG A O 1
ATOM 780 N N . ALA A 1 99 ? -17.276 1.083 18.969 1.00 67.88 99 ALA A N 1
ATOM 781 C CA . ALA A 1 99 ? -17.680 2.013 20.012 1.00 67.88 99 ALA A CA 1
ATOM 782 C C . ALA A 1 99 ? -19.211 2.066 20.026 1.00 67.88 99 ALA A C 1
ATOM 784 O O . ALA A 1 99 ? -19.836 2.559 19.089 1.00 67.88 99 ALA A O 1
ATOM 785 N N . LEU A 1 100 ? -19.826 1.503 21.063 1.00 72.38 100 LEU A N 1
ATOM 786 C CA . LEU A 1 100 ? -21.265 1.612 21.266 1.00 72.38 100 LEU A CA 1
ATOM 787 C C . LEU A 1 100 ? -21.548 2.938 21.978 1.00 72.38 100 LEU A C 1
ATOM 789 O O . LEU A 1 100 ? -21.060 3.168 23.084 1.00 72.38 100 LEU A O 1
ATOM 793 N N . HIS A 1 101 ? -22.330 3.806 21.341 1.00 76.56 101 HIS A N 1
ATOM 794 C CA . HIS A 1 101 ? -22.891 5.008 21.955 1.00 76.56 101 HIS A CA 1
ATOM 795 C C . HIS A 1 101 ? -24.396 4.788 22.165 1.00 76.56 101 HIS A C 1
ATOM 797 O O . HIS A 1 101 ? -25.042 4.262 21.258 1.00 76.56 101 HIS A O 1
ATOM 803 N N . PRO A 1 102 ? -24.967 5.127 23.334 1.00 80.19 102 PRO A N 1
ATOM 804 C CA .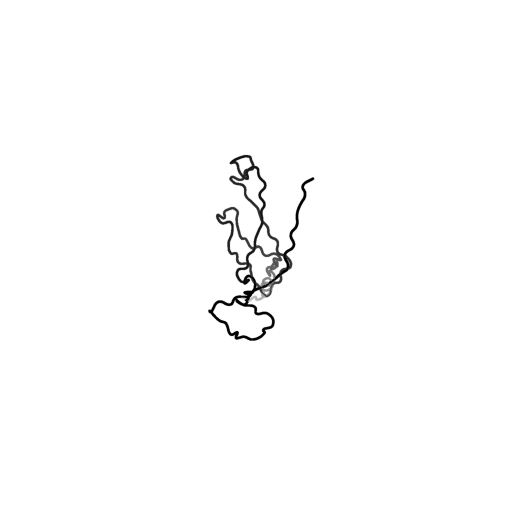 PRO A 1 102 ? -26.403 5.002 23.552 1.00 80.19 102 PRO A CA 1
ATOM 805 C C . PRO A 1 102 ? -27.174 6.000 22.680 1.00 80.19 102 PRO A C 1
ATOM 807 O O . PRO A 1 102 ? -26.753 7.142 22.528 1.00 80.19 102 PRO A O 1
ATOM 810 N N . ASP A 1 103 ? -28.342 5.602 22.175 1.00 81.06 103 ASP A N 1
ATOM 811 C CA . ASP A 1 103 ? -29.204 6.488 21.376 1.00 81.06 103 ASP A CA 1
ATOM 812 C C . ASP A 1 103 ? -29.731 7.691 22.185 1.00 81.06 103 ASP A C 1
ATOM 814 O O . ASP A 1 103 ? -30.081 8.727 21.621 1.00 81.06 103 ASP A O 1
ATOM 818 N N . PHE A 1 104 ? -29.780 7.568 23.519 1.00 82.44 104 PHE A N 1
ATOM 819 C CA . PHE A 1 104 ? -30.306 8.592 24.420 1.00 82.44 104 PHE A CA 1
ATOM 820 C C . PHE A 1 104 ? -29.471 8.711 25.700 1.00 82.44 104 PHE A C 1
ATOM 822 O O . PHE A 1 104 ? -29.141 7.712 26.339 1.00 82.44 104 PHE A O 1
ATOM 829 N N . ILE A 1 105 ? -29.198 9.952 26.117 1.00 85.81 105 ILE A N 1
ATOM 830 C CA . ILE A 1 105 ? -28.568 10.292 27.399 1.00 85.81 105 ILE A CA 1
ATOM 831 C C . ILE A 1 105 ? -29.522 11.219 28.151 1.00 85.81 105 ILE A C 1
ATOM 833 O O . ILE A 1 105 ? -29.831 12.316 27.687 1.00 85.81 105 ILE A O 1
ATOM 837 N N . ILE A 1 106 ? -29.997 10.781 29.314 1.00 86.06 106 ILE A N 1
ATOM 838 C CA . ILE A 1 106 ? -30.958 11.528 30.130 1.00 86.06 106 ILE A CA 1
ATOM 839 C C . ILE A 1 106 ? -30.220 12.094 31.344 1.00 86.06 106 ILE A C 1
ATOM 841 O O . ILE A 1 106 ? -29.615 11.357 32.121 1.00 86.06 106 ILE A O 1
ATOM 845 N N . SER A 1 107 ? -30.262 13.416 31.515 1.00 87.62 107 SER A N 1
ATOM 846 C CA . SER A 1 107 ? -29.598 14.095 32.632 1.00 87.62 107 SER A CA 1
ATOM 847 C C . SER A 1 107 ? -30.129 13.602 33.982 1.00 87.62 107 SER A C 1
ATOM 849 O O . SER A 1 107 ? -31.342 13.568 34.182 1.00 87.62 107 SER A O 1
ATOM 851 N N . ASN A 1 108 ? -29.227 13.292 34.920 1.00 87.38 108 ASN A N 1
ATOM 852 C CA . ASN A 1 108 ? -29.545 12.793 36.268 1.00 87.38 108 ASN A CA 1
ATOM 853 C C . ASN A 1 108 ? -30.367 11.489 36.302 1.00 87.38 108 ASN A C 1
ATOM 855 O O . ASN A 1 108 ? -31.069 11.228 37.279 1.00 87.38 108 ASN A O 1
ATOM 859 N N . PHE A 1 109 ? -30.267 10.649 35.269 1.00 89.06 109 PHE A N 1
ATOM 860 C CA . PHE A 1 109 ? -30.917 9.342 35.227 1.00 89.06 109 PHE A CA 1
ATOM 861 C C . PHE A 1 109 ? -29.897 8.230 34.956 1.00 89.06 109 PHE A C 1
ATOM 863 O O . PHE A 1 109 ? -29.102 8.324 34.027 1.00 89.06 109 PHE A O 1
ATOM 870 N N . SER A 1 110 ? -29.921 7.174 35.772 1.00 85.88 110 SER A N 1
ATOM 871 C CA . SER A 1 110 ? -28.996 6.029 35.694 1.00 85.88 110 SER A CA 1
ATOM 872 C C . SER A 1 110 ? -29.692 4.689 35.420 1.00 85.88 110 SER A C 1
ATOM 874 O O . SER A 1 110 ? -29.052 3.641 35.466 1.00 85.88 110 SER A O 1
ATOM 876 N N . GLY A 1 111 ? -31.006 4.700 35.171 1.00 85.62 111 GLY A N 1
ATOM 877 C CA . GLY A 1 111 ? -31.784 3.491 34.906 1.00 85.62 111 GLY A CA 1
ATOM 878 C C . GLY A 1 111 ? -31.743 3.048 33.441 1.00 85.62 111 GLY A C 1
ATOM 879 O O . GLY A 1 111 ? -31.276 3.765 32.562 1.00 85.62 111 GLY A O 1
ATOM 880 N N . SER A 1 112 ? -32.287 1.861 33.171 1.00 83.31 112 SER A N 1
ATOM 881 C CA . SER A 1 112 ? -32.392 1.291 31.818 1.00 83.31 112 SER A CA 1
ATOM 882 C C . SER A 1 112 ? -33.735 1.555 31.129 1.00 83.31 112 SER A C 1
ATOM 884 O O . SER A 1 112 ? -33.860 1.333 29.930 1.00 83.31 112 SER A O 1
ATOM 886 N N . THR A 1 113 ? -34.757 1.998 31.869 1.00 86.94 113 THR A N 1
ATOM 887 C CA . THR A 1 113 ? -36.117 2.221 31.351 1.00 86.94 113 THR A CA 1
ATOM 888 C C . THR A 1 113 ? -36.592 3.620 31.712 1.00 86.94 113 THR A C 1
ATOM 890 O O . THR A 1 113 ? -36.724 3.934 32.893 1.00 86.94 113 THR A O 1
ATOM 893 N N . PHE A 1 114 ? -36.881 4.450 30.710 1.00 86.06 114 PHE A N 1
ATOM 894 C CA . PHE A 1 114 ? -37.380 5.810 30.903 1.00 86.06 114 PHE A CA 1
ATOM 895 C C . PHE A 1 114 ? -38.777 5.959 30.296 1.00 86.06 114 PHE A C 1
ATOM 897 O O . PHE A 1 114 ? -39.005 5.596 29.144 1.00 86.06 114 PHE A O 1
ATOM 904 N N . SER A 1 115 ? -39.722 6.483 31.077 1.00 87.06 115 SER A N 1
ATOM 905 C CA . SER A 1 115 ? -41.078 6.754 30.586 1.00 87.06 115 SER A CA 1
ATOM 906 C C . SER A 1 115 ? -41.077 8.021 29.730 1.00 87.06 115 SER A C 1
ATOM 908 O O . SER A 1 115 ? -40.584 9.056 30.170 1.00 87.06 115 SER A O 1
ATOM 910 N N . TYR A 1 116 ? -41.646 7.955 28.527 1.00 85.50 116 TYR A N 1
ATOM 911 C CA . TYR A 1 116 ? -41.732 9.080 27.593 1.00 85.50 116 TYR A CA 1
ATOM 912 C C . TYR A 1 116 ? -43.177 9.302 27.127 1.00 85.50 116 TYR A C 1
ATOM 914 O O . TYR A 1 116 ? -44.034 8.433 27.280 1.00 85.50 116 TYR A O 1
ATOM 922 N N . THR A 1 117 ? -43.451 10.478 26.563 1.00 87.56 117 THR A N 1
ATOM 923 C CA . THR A 1 117 ? -44.755 10.827 25.985 1.00 87.56 117 THR A CA 1
ATOM 924 C C . THR A 1 117 ? -44.592 11.249 24.530 1.00 87.56 117 THR A C 1
ATOM 926 O O . THR A 1 117 ? -43.624 11.922 24.185 1.00 87.56 117 THR A O 1
ATOM 929 N N . SER A 1 118 ? -45.540 10.857 23.679 1.00 90.25 118 SER A N 1
ATOM 930 C CA . SER A 1 118 ? -45.664 11.348 22.301 1.00 90.25 118 SER A CA 1
ATOM 931 C C . SER A 1 118 ? -46.530 12.609 22.196 1.00 90.25 118 SER A C 1
ATOM 933 O O . SER A 1 118 ? -46.658 13.178 21.114 1.00 90.25 118 SER A O 1
ATOM 935 N N . GLN A 1 119 ? -47.131 13.053 23.306 1.00 93.50 119 GLN A N 1
ATOM 936 C CA . GLN A 1 119 ? -47.888 14.301 23.363 1.00 93.50 119 GLN A CA 1
ATOM 937 C C . GLN A 1 119 ? -46.926 15.496 23.437 1.00 93.50 119 GLN A C 1
ATOM 939 O O . GLN A 1 119 ? -45.970 15.450 24.216 1.00 93.50 119 GLN A O 1
ATOM 944 N N . PRO A 1 120 ? -47.165 16.575 22.672 1.00 86.06 120 PRO A N 1
ATOM 945 C CA . PRO A 1 120 ? -46.296 17.743 22.682 1.00 86.06 120 PRO A CA 1
ATOM 946 C C . PRO A 1 120 ? -46.300 18.416 24.059 1.00 86.06 120 PRO A C 1
ATOM 948 O O . PRO A 1 120 ? -47.353 18.708 24.627 1.00 86.06 120 PRO A O 1
ATOM 951 N N . THR A 1 121 ? -45.108 18.687 24.586 1.00 85.94 121 THR A N 1
ATOM 952 C CA . THR A 1 121 ? -44.908 19.480 25.801 1.00 85.94 121 THR A CA 1
ATOM 953 C C . THR A 1 121 ? -44.371 20.860 25.432 1.00 85.94 121 THR A C 1
ATOM 955 O O . THR A 1 121 ? -43.515 21.001 24.560 1.00 85.94 121 THR A O 1
ATOM 958 N N . TYR A 1 122 ? -44.881 21.899 26.093 1.00 87.44 122 TYR A N 1
ATOM 959 C CA . TYR A 1 122 ? -44.461 23.281 25.864 1.00 87.44 122 TYR A CA 1
ATOM 960 C C . TYR A 1 122 ? -43.689 23.789 27.078 1.00 87.44 122 TYR A C 1
ATOM 962 O O . TYR A 1 122 ? -44.223 23.832 28.185 1.00 87.44 122 TYR A O 1
ATOM 970 N N . THR A 1 123 ? -42.440 24.201 26.862 1.00 86.50 123 THR A N 1
ATOM 971 C CA . THR A 1 123 ? -41.622 24.860 27.886 1.00 86.50 123 THR A CA 1
ATOM 972 C C . THR A 1 123 ? -41.510 26.334 27.537 1.00 86.50 123 THR A C 1
ATOM 974 O O . THR A 1 123 ? -40.824 26.701 26.585 1.00 86.50 123 THR A O 1
ATOM 977 N N . TYR A 1 124 ? -42.159 27.187 28.322 1.00 87.25 124 TYR A N 1
ATOM 978 C CA . TYR A 1 124 ? -42.038 28.635 28.186 1.00 87.25 124 TYR A CA 1
ATOM 979 C C . TYR A 1 124 ? -40.892 29.124 29.069 1.00 87.25 124 TYR A C 1
ATOM 981 O O . TYR A 1 124 ? -40.883 28.883 30.276 1.00 87.25 124 TYR A O 1
ATOM 989 N N . ARG A 1 125 ? -39.908 29.798 28.471 1.00 85.75 125 ARG A N 1
ATOM 990 C CA . ARG A 1 125 ? -38.834 30.478 29.203 1.00 85.75 125 ARG A CA 1
ATOM 991 C C . ARG A 1 125 ? -38.972 31.974 28.982 1.00 85.75 125 ARG A C 1
ATOM 993 O O . ARG A 1 125 ? -38.921 32.429 27.844 1.00 85.75 125 ARG A O 1
ATOM 1000 N N . GLN A 1 126 ? -39.133 32.720 30.065 1.00 87.06 126 GLN A N 1
ATOM 1001 C CA . GLN A 1 126 ? -39.051 34.174 30.044 1.00 87.06 126 GLN A CA 1
ATOM 1002 C C . GLN A 1 126 ? -37.608 34.581 30.342 1.00 87.06 126 GLN A C 1
ATOM 1004 O O . GLN A 1 126 ? -36.976 34.020 31.235 1.00 87.06 126 GLN A O 1
ATOM 1009 N N . TYR A 1 127 ? -37.090 35.545 29.592 1.00 87.94 127 TYR A N 1
ATOM 1010 C CA . TYR A 1 127 ? -35.801 36.170 29.857 1.00 87.94 127 TYR A CA 1
ATOM 1011 C C . TYR A 1 127 ? -35.906 37.668 29.582 1.00 87.94 127 TYR A C 1
ATOM 1013 O O . TYR A 1 127 ? -36.742 38.104 28.788 1.00 87.94 127 TYR A O 1
ATOM 1021 N N . GLU A 1 128 ? -35.084 38.455 30.269 1.00 90.56 128 GLU A N 1
ATOM 1022 C CA . GLU A 1 128 ? -35.013 39.896 30.047 1.00 90.56 128 GLU A CA 1
ATOM 1023 C C . GLU A 1 128 ? -34.361 40.187 28.692 1.00 90.56 128 GLU A C 1
ATOM 1025 O O . GLU A 1 128 ? -33.348 39.588 28.327 1.00 90.56 128 GLU A O 1
ATOM 1030 N N . GLN A 1 129 ? -34.958 41.101 27.929 1.00 86.50 129 GLN A N 1
ATOM 1031 C CA . GLN A 1 129 ? -34.411 41.556 26.657 1.00 86.50 129 GLN A CA 1
ATOM 1032 C C . GLN A 1 129 ? -33.770 42.926 26.844 1.00 86.50 129 GLN A C 1
ATOM 1034 O O . GLN A 1 129 ? -34.399 43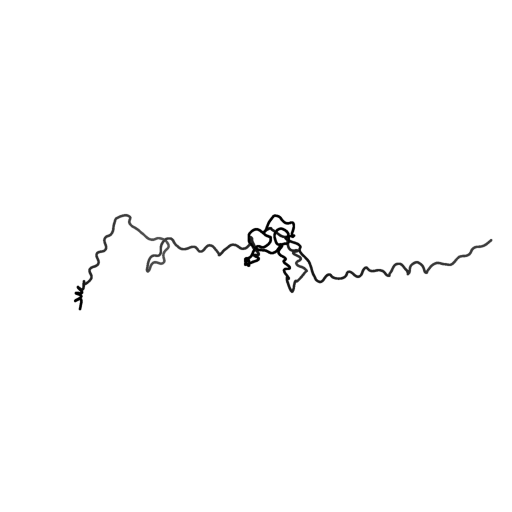.853 27.352 1.00 86.50 129 GLN A O 1
ATOM 1039 N N . HIS A 1 130 ? -32.526 43.062 26.394 1.00 87.75 130 HIS A N 1
ATOM 1040 C CA . HIS A 1 130 ? -31.831 44.341 26.365 1.00 87.75 130 HIS A CA 1
ATOM 1041 C C . HIS A 1 130 ? -31.840 44.898 24.942 1.00 87.75 130 HIS A C 1
ATOM 1043 O O . HIS A 1 130 ? -31.420 44.225 24.000 1.00 87.75 130 HIS A O 1
ATOM 1049 N N . GLN A 1 131 ? -32.300 46.139 24.789 1.00 87.62 131 GLN A N 1
ATOM 1050 C CA . GLN A 1 131 ? -32.191 46.878 23.537 1.00 87.62 131 GLN A CA 1
ATOM 1051 C C . GLN A 1 131 ? -30.838 47.591 23.485 1.00 87.62 131 GLN A C 1
ATOM 1053 O O . GLN A 1 131 ? -30.515 48.380 24.373 1.00 87.62 131 GLN A O 1
ATOM 1058 N N . VAL A 1 132 ? -30.069 47.347 22.423 1.00 86.00 132 VAL A N 1
ATOM 1059 C CA . VAL A 1 132 ? -28.822 48.068 22.146 1.00 86.00 132 VAL A CA 1
ATOM 1060 C C . VAL A 1 132 ? -29.042 48.978 20.943 1.00 86.00 132 VAL A C 1
ATOM 1062 O O . VAL A 1 132 ? -29.384 48.508 19.860 1.00 86.00 132 VAL A O 1
ATOM 1065 N N . ASN A 1 133 ? -28.843 50.282 21.137 1.00 85.94 133 ASN A N 1
ATOM 1066 C CA . ASN A 1 133 ? -28.870 51.273 20.065 1.00 85.94 133 ASN A CA 1
ATOM 1067 C C . ASN A 1 133 ? -27.430 51.657 19.713 1.00 85.94 133 ASN A C 1
ATOM 1069 O O . ASN A 1 133 ? -26.706 52.176 20.561 1.00 85.94 133 ASN A O 1
ATOM 1073 N N . TYR A 1 134 ? -27.028 51.425 18.466 1.00 80.94 134 TYR A N 1
ATOM 1074 C CA . TYR A 1 134 ? -25.734 51.867 17.953 1.00 80.94 134 TYR A CA 1
ATOM 1075 C C . TYR A 1 134 ? -25.894 53.224 17.267 1.00 80.94 134 TYR A C 1
ATOM 1077 O O . TYR A 1 134 ? -26.692 53.366 16.342 1.00 80.94 134 TYR A O 1
ATOM 1085 N N . LEU A 1 135 ? -25.127 54.216 17.717 1.00 82.81 135 LEU A N 1
ATOM 1086 C CA . LEU A 1 135 ? -24.943 55.473 16.999 1.00 82.81 135 LEU A CA 1
ATOM 1087 C C . LEU A 1 135 ? -23.699 55.315 16.124 1.00 82.81 135 LEU A C 1
ATOM 1089 O O . LEU A 1 135 ? -22.611 55.080 16.643 1.00 82.81 135 LEU A O 1
ATOM 1093 N N . ASN A 1 136 ? -23.874 55.388 14.806 1.00 76.06 136 ASN A N 1
ATOM 1094 C CA . ASN A 1 136 ? -22.767 55.334 13.858 1.00 76.06 136 ASN A CA 1
ATOM 1095 C C . ASN A 1 136 ? -22.115 56.725 13.811 1.00 76.06 136 ASN A C 1
ATOM 1097 O O . ASN A 1 136 ? -22.733 57.663 13.304 1.00 76.06 136 ASN A O 1
ATOM 1101 N N . THR A 1 137 ? -20.933 56.867 14.410 1.00 67.50 137 THR A N 1
ATOM 1102 C CA . THR A 1 137 ? -20.071 58.054 14.273 1.00 67.50 137 THR A CA 1
ATOM 1103 C C . THR A 1 137 ? -19.119 57.886 13.109 1.00 67.50 137 THR A C 1
ATOM 1105 O O . THR A 1 137 ? -18.450 56.827 13.092 1.00 67.50 137 THR A O 1
#

Radius of gyration: 39.97 Å; Cα contacts (8 Å, |Δi|>4): 32; chains: 1; bounding box: 98×132×59 Å

Sequence (137 aa):
MIHSRFLFPCLLLCWLGVMPFAAAQDTLVVQTLTLDSDARSGVFEFPSDDAQQYEKILMRYRMRCHDAAVGNGNVGCREWDYSCNTFITDSTQVDSNRALHPDFIISNFSGSTFSYTSQPTYTYRQYEQHQVNYLNT

Foldseek 3Di:
DDDDDDDPDDVVVVPPDDDPPPPPPLDDDFDDDDPPDPDPDDDGDDDDDPVDDDPDDDDDDDDAWDVNDEDDDPDTNHDDDDDDDDDDDDPVDDPDDPDDDDPDDDPPDDDDDDDDDPDDDDDDDDDDDDDDDDDDD

Secondary structure (DSSP, 8-state):
--------SSTTSSSS---------S--------TT-S-S----PPP--TT---S----------GGG-B-STTSBT-SSPPP-------TTSPSS------S---TT---S-----SS--------PPPP-PPP--

pLDDT: mean 79.54, std 13.95, range [39.34, 94.06]